Protein AF-C9DFF7-F1 (afdb_monomer)

InterPro domains:
  IPR038765 Papain-like cysteine peptidase superfamily [SSF54001] (4-55)

Mean predicted aligned error: 11.34 Å

Foldseek 3Di:
DCPVVVVVVVVVCVVVVDCPPVRDPDVVPDDPVVQVVVCVVVVHDRADPPDHPDDD

Secondary structure (DSSP, 8-state):
--HHHHHHHHHHHHHTTTTSTTS---GGG--HHHHHHHHHHHT-----SSS-----

Solvent-accessible surface area (backbone atoms only — not comparable to full-atom values): 3637 Å² total; per-residue (Å²): 144,62,76,63,64,56,48,53,51,52,52,50,43,37,74,75,40,44,60,37,95,93,35,60,64,52,69,92,73,54,51,67,69,61,54,49,50,51,23,61,75,68,72,46,82,85,75,53,88,89,64,61,96,66,85,131

Structure (mmCIF, N/CA/C/O backbone):
data_AF-C9DFF7-F1
#
_entry.id   AF-C9DFF7-F1
#
loop_
_atom_site.group_PDB
_atom_site.id
_atom_site.type_symbol
_atom_site.label_atom_id
_atom_site.label_alt_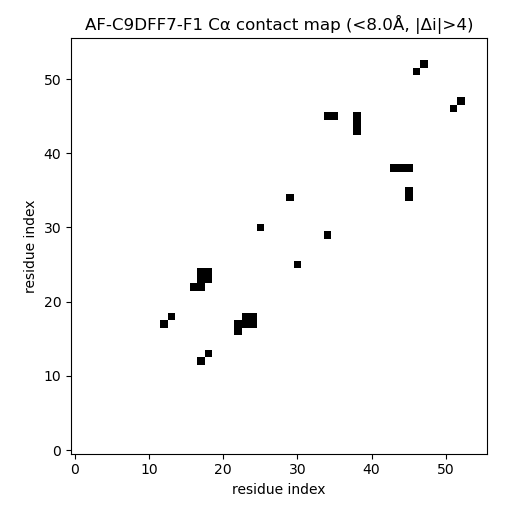id
_atom_site.label_comp_id
_atom_site.label_asym_id
_atom_site.label_entity_id
_atom_site.label_seq_id
_atom_site.pdbx_PDB_ins_code
_atom_site.Cartn_x
_atom_site.Cartn_y
_atom_site.Cartn_z
_atom_site.occupancy
_atom_site.B_iso_or_equiv
_atom_site.auth_seq_id
_atom_site.auth_comp_id
_atom_site.auth_asym_id
_atom_site.auth_atom_id
_atom_site.pdbx_PDB_model_num
ATOM 1 N N . MET A 1 1 ? 22.652 -14.581 3.790 1.00 45.91 1 MET A N 1
ATOM 2 C CA . MET A 1 1 ? 23.015 -14.692 2.357 1.00 45.91 1 MET A CA 1
ATOM 3 C C . MET A 1 1 ? 21.763 -14.544 1.478 1.00 45.91 1 MET A C 1
ATOM 5 O O . MET A 1 1 ? 21.272 -15.536 0.968 1.00 45.91 1 MET A O 1
ATOM 9 N N . ALA A 1 2 ? 21.219 -13.331 1.309 1.00 55.16 2 ALA A N 1
ATOM 10 C CA . ALA A 1 2 ? 20.002 -13.087 0.502 1.00 55.16 2 ALA A CA 1
ATOM 11 C C . ALA A 1 2 ? 20.188 -12.003 -0.586 1.00 55.16 2 ALA A C 1
ATOM 13 O O . ALA A 1 2 ? 19.234 -11.589 -1.234 1.00 55.16 2 ALA A O 1
ATOM 14 N N . GLY A 1 3 ? 21.421 -11.524 -0.796 1.00 59.97 3 GLY A N 1
ATOM 15 C CA . GLY A 1 3 ? 21.682 -10.326 -1.604 1.00 59.97 3 GLY A CA 1
ATOM 16 C C . GLY A 1 3 ? 21.591 -10.513 -3.122 1.00 59.97 3 GLY A C 1
ATOM 17 O O . GLY A 1 3 ? 21.326 -9.547 -3.824 1.00 59.97 3 GLY A O 1
ATOM 18 N N . ILE A 1 4 ? 21.803 -11.729 -3.638 1.00 70.06 4 ILE A N 1
ATOM 19 C CA . ILE A 1 4 ? 21.800 -12.006 -5.090 1.00 70.06 4 ILE A CA 1
ATOM 20 C C . ILE A 1 4 ? 20.421 -12.443 -5.590 1.00 70.06 4 ILE A C 1
ATOM 22 O O . ILE A 1 4 ? 19.978 -11.975 -6.631 1.00 70.06 4 ILE A O 1
ATOM 26 N N . ALA A 1 5 ? 19.712 -13.276 -4.823 1.00 70.81 5 ALA A N 1
ATOM 27 C CA . ALA A 1 5 ? 18.360 -13.714 -5.171 1.00 70.81 5 ALA A CA 1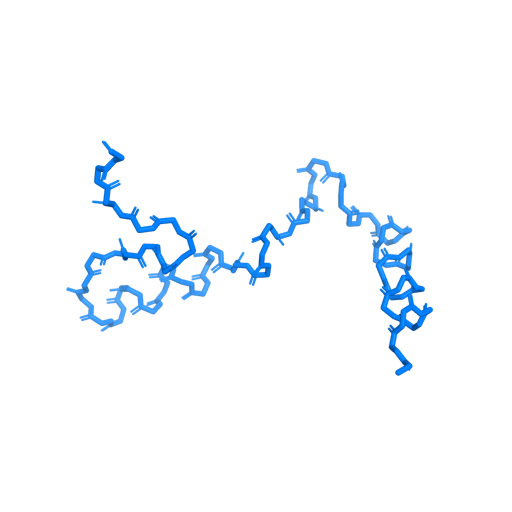
ATOM 28 C C . ALA A 1 5 ? 17.362 -12.542 -5.192 1.00 70.81 5 ALA A C 1
ATOM 30 O O . ALA A 1 5 ? 16.566 -12.437 -6.119 1.00 70.81 5 ALA A O 1
ATOM 31 N N . ALA A 1 6 ? 17.460 -11.621 -4.225 1.00 68.25 6 ALA A N 1
ATOM 32 C CA . ALA A 1 6 ? 16.623 -10.422 -4.186 1.00 68.25 6 ALA A CA 1
ATOM 33 C C . ALA A 1 6 ? 16.908 -9.462 -5.356 1.00 68.25 6 ALA A C 1
ATOM 35 O O . ALA A 1 6 ? 15.985 -8.856 -5.892 1.00 68.25 6 ALA A O 1
ATOM 36 N N . LYS A 1 7 ? 18.176 -9.348 -5.784 1.00 66.25 7 LYS A N 1
ATOM 37 C CA . LYS A 1 7 ? 18.545 -8.555 -6.967 1.00 66.25 7 LYS A CA 1
ATOM 38 C C . LYS A 1 7 ? 18.003 -9.178 -8.249 1.00 66.25 7 LYS A C 1
ATOM 40 O O . LYS A 1 7 ? 17.351 -8.485 -9.012 1.00 66.25 7 LYS A O 1
ATOM 45 N N . LEU A 1 8 ? 18.180 -10.488 -8.428 1.00 72.94 8 LEU A N 1
ATOM 46 C CA . LEU A 1 8 ? 17.695 -11.189 -9.617 1.00 72.94 8 LEU A CA 1
ATOM 47 C C . LEU A 1 8 ? 16.163 -11.147 -9.740 1.00 72.94 8 LEU A C 1
ATOM 49 O O . LEU A 1 8 ? 15.652 -11.025 -10.848 1.00 72.94 8 LEU A O 1
ATOM 53 N N . ALA A 1 9 ? 15.433 -11.240 -8.623 1.00 70.44 9 ALA A N 1
ATOM 54 C CA . ALA A 1 9 ? 13.979 -11.074 -8.615 1.00 70.44 9 ALA A CA 1
ATOM 55 C C . ALA A 1 9 ? 13.583 -9.665 -9.081 1.00 70.44 9 ALA A C 1
ATOM 57 O O . ALA A 1 9 ? 12.785 -9.528 -10.001 1.00 70.44 9 ALA A O 1
ATOM 58 N N . LYS A 1 10 ? 14.237 -8.637 -8.531 1.00 68.19 10 LYS A N 1
ATOM 59 C CA . LYS A 1 10 ? 13.992 -7.240 -8.898 1.00 68.19 10 LYS A CA 1
ATOM 60 C C . LYS A 1 10 ? 14.352 -6.934 -10.358 1.00 68.19 10 LYS A C 1
ATOM 62 O O . LYS A 1 10 ? 13.629 -6.198 -11.017 1.00 68.19 10 LYS A O 1
ATOM 67 N N . ASP A 1 11 ? 15.434 -7.517 -10.877 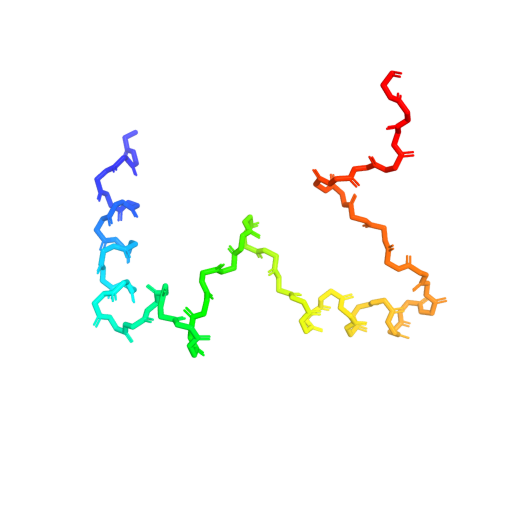1.00 68.75 11 ASP A N 1
ATOM 68 C CA . ASP A 1 11 ? 15.851 -7.361 -12.278 1.00 68.75 11 ASP A CA 1
ATOM 69 C C . ASP A 1 11 ? 14.871 -8.040 -13.248 1.00 68.75 11 ASP A C 1
ATOM 71 O O . ASP A 1 11 ? 14.600 -7.513 -14.326 1.00 68.75 11 ASP A O 1
ATOM 75 N N . ARG A 1 12 ? 14.301 -9.194 -12.869 1.00 73.19 12 ARG A N 1
ATOM 76 C CA . ARG A 1 12 ? 13.252 -9.865 -13.656 1.00 73.19 12 ARG A CA 1
ATOM 77 C C . ARG A 1 12 ? 11.960 -9.069 -13.671 1.00 73.19 12 ARG A C 1
ATOM 79 O O . ARG A 1 12 ? 11.393 -8.880 -14.739 1.00 73.19 12 ARG A O 1
ATOM 86 N N . GLU A 1 13 ? 11.538 -8.565 -12.517 1.00 67.44 13 GLU A N 1
AT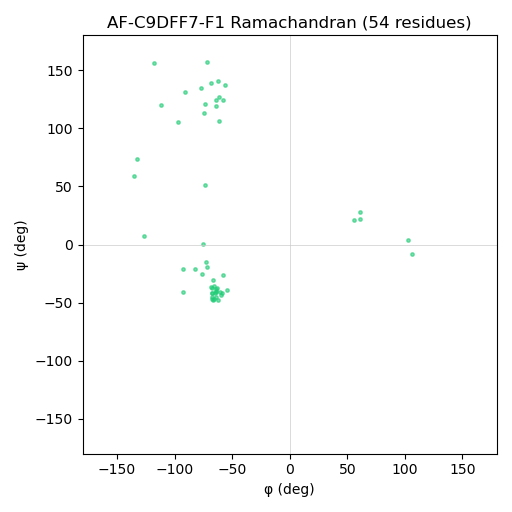OM 87 C CA . GLU A 1 13 ? 10.375 -7.686 -12.436 1.00 67.44 13 GLU A CA 1
ATOM 88 C C . GLU A 1 13 ? 10.597 -6.431 -13.292 1.00 67.44 13 GLU A C 1
ATOM 90 O O . GLU A 1 13 ? 9.727 -6.053 -14.073 1.00 67.44 13 GLU A O 1
ATOM 95 N N . ALA A 1 14 ? 11.791 -5.829 -13.235 1.00 65.75 14 ALA A N 1
ATOM 96 C CA . ALA A 1 14 ? 12.138 -4.691 -14.080 1.00 65.75 14 ALA A CA 1
ATOM 97 C C . ALA A 1 14 ? 12.087 -5.018 -15.580 1.00 65.75 14 ALA A C 1
ATOM 99 O O . ALA A 1 14 ? 11.560 -4.228 -16.365 1.00 65.75 14 ALA A O 1
ATOM 100 N N . ALA A 1 15 ? 12.562 -6.201 -15.979 1.00 67.69 15 ALA A N 1
ATOM 101 C CA . ALA A 1 15 ? 12.467 -6.684 -17.356 1.00 67.69 15 ALA A CA 1
ATOM 102 C C . ALA A 1 15 ? 11.016 -6.958 -17.800 1.00 67.69 15 ALA A C 1
ATOM 104 O O . ALA A 1 15 ? 10.686 -6.760 -18.967 1.00 67.69 15 ALA A O 1
ATOM 105 N N . GLU A 1 16 ? 10.131 -7.349 -16.879 1.00 66.44 16 GLU A N 1
ATOM 106 C CA . GLU A 1 16 ? 8.682 -7.463 -17.109 1.00 66.44 16 GLU A CA 1
ATOM 107 C C . GLU A 1 16 ? 7.966 -6.097 -17.138 1.00 66.44 16 GLU A C 1
ATOM 109 O O . GLU A 1 16 ? 6.751 -6.022 -17.345 1.00 66.44 16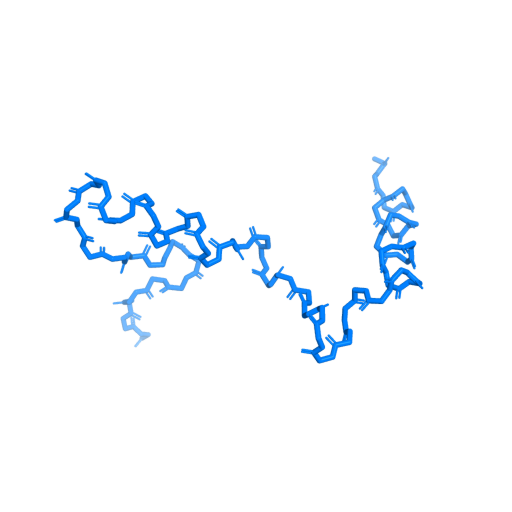 GLU A O 1
ATOM 114 N N . GLY A 1 17 ? 8.704 -4.999 -16.962 1.00 64.00 17 GLY A N 1
ATOM 115 C CA . GLY A 1 17 ? 8.206 -3.629 -17.049 1.00 64.00 17 GLY A CA 1
ATOM 116 C C . GLY A 1 17 ? 7.992 -2.946 -15.699 1.00 64.00 17 GLY A C 1
ATOM 117 O O . GLY A 1 17 ? 7.523 -1.807 -15.689 1.00 64.00 17 GLY A O 1
ATOM 118 N N . LEU A 1 18 ? 8.339 -3.584 -14.576 1.00 62.69 18 LEU A N 1
ATOM 119 C CA . LEU A 1 18 ? 8.287 -2.983 -13.240 1.00 62.69 18 LEU A CA 1
ATOM 120 C C . LEU A 1 18 ? 9.279 -1.801 -13.146 1.00 62.69 18 LEU A C 1
ATOM 122 O O . LEU A 1 18 ? 10.481 -1.950 -13.329 1.00 62.69 18 LEU A O 1
ATOM 126 N N . GLY A 1 19 ? 8.785 -0.597 -12.874 1.00 61.41 19 GLY A N 1
ATOM 127 C CA . GLY A 1 19 ? 9.539 0.663 -12.936 1.00 61.41 19 GLY A CA 1
ATOM 128 C C . GLY A 1 19 ? 9.202 1.553 -14.132 1.00 61.41 19 GLY A C 1
ATOM 129 O O . GLY A 1 19 ? 9.606 2.714 -14.145 1.00 61.41 19 GLY A O 1
ATOM 130 N N . SER A 1 20 ? 8.411 1.065 -15.090 1.00 67.75 20 SER A N 1
ATOM 131 C CA . SER A 1 20 ? 7.797 1.911 -16.122 1.00 67.75 20 SER A CA 1
ATOM 132 C C . SER A 1 20 ? 6.680 2.768 -15.517 1.00 67.75 20 SER A C 1
ATOM 134 O O . SER A 1 20 ? 6.084 2.385 -14.512 1.00 67.75 20 SER A O 1
ATOM 136 N N . HIS A 1 21 ? 6.329 3.894 -16.144 1.00 60.50 21 HIS A N 1
ATOM 137 C CA . HIS A 1 21 ? 5.258 4.774 -15.644 1.00 60.50 21 HIS A CA 1
ATOM 138 C C . HIS A 1 21 ? 3.894 4.054 -15.519 1.00 60.50 21 HIS A C 1
ATOM 140 O O . HIS A 1 21 ? 3.069 4.425 -14.689 1.00 60.50 21 HIS A O 1
ATOM 146 N N . GLU A 1 22 ? 3.671 2.999 -16.311 1.00 62.81 22 GLU A N 1
ATOM 147 C CA . GLU A 1 22 ? 2.474 2.143 -16.258 1.00 62.81 22 GLU A CA 1
ATOM 148 C C . GLU A 1 22 ? 2.536 1.059 -15.165 1.00 62.81 22 GLU A C 1
ATOM 150 O O . GLU A 1 22 ? 1.509 0.534 -14.743 1.00 62.81 22 GLU A O 1
ATOM 155 N N . ARG A 1 23 ? 3.738 0.713 -14.693 1.00 62.62 23 ARG A N 1
ATOM 156 C CA . ARG A 1 23 ? 4.002 -0.338 -13.698 1.00 62.62 23 ARG A CA 1
ATOM 157 C C . ARG A 1 23 ? 4.995 0.176 -12.662 1.00 62.62 23 ARG A C 1
ATOM 159 O O . ARG A 1 23 ? 6.081 -0.373 -12.505 1.00 62.62 23 ARG A O 1
ATOM 166 N N . ALA A 1 24 ? 4.642 1.261 -11.980 1.00 67.25 24 ALA A N 1
ATOM 167 C CA . ALA A 1 24 ? 5.503 1.857 -10.967 1.00 67.25 24 ALA A CA 1
ATOM 168 C C . ALA A 1 24 ? 5.866 0.829 -9.880 1.00 67.25 24 ALA A C 1
ATOM 170 O O . ALA A 1 24 ? 5.018 0.065 -9.415 1.00 67.25 24 ALA A O 1
ATOM 171 N N . VAL A 1 25 ? 7.137 0.813 -9.466 1.00 67.25 25 VAL A N 1
ATOM 172 C CA . VAL A 1 25 ? 7.571 -0.017 -8.336 1.00 67.25 25 VAL A CA 1
ATOM 173 C C . VAL A 1 25 ? 6.865 0.494 -7.085 1.00 67.25 25 VAL A C 1
ATOM 175 O O . VAL A 1 25 ? 6.997 1.669 -6.741 1.00 67.25 25 VAL A O 1
ATOM 178 N N . LYS A 1 26 ? 6.140 -0.388 -6.391 1.00 66.06 26 LYS A N 1
ATOM 179 C CA . LYS A 1 26 ? 5.519 -0.070 -5.102 1.00 66.06 26 LYS A CA 1
ATOM 180 C C . LYS A 1 26 ? 6.618 0.291 -4.105 1.00 66.06 26 LYS A C 1
ATOM 182 O O . LYS A 1 26 ? 7.382 -0.572 -3.665 1.00 66.06 26 LYS A O 1
ATOM 187 N N . TYR A 1 27 ? 6.740 1.576 -3.783 1.00 61.25 27 TYR A N 1
ATOM 188 C CA . TYR A 1 27 ? 7.711 2.042 -2.802 1.00 61.25 27 TYR A CA 1
ATOM 189 C C . TYR A 1 27 ? 7.386 1.391 -1.452 1.00 61.25 27 TYR A C 1
ATOM 191 O O . TYR A 1 27 ? 6.237 1.400 -1.019 1.00 61.25 27 TYR A O 1
ATOM 199 N N . LEU A 1 28 ? 8.381 0.744 -0.836 1.00 61.19 28 LEU A N 1
ATOM 200 C CA . LEU A 1 28 ? 8.235 -0.008 0.421 1.00 61.19 28 LEU A CA 1
ATOM 201 C C . LEU A 1 28 ? 7.241 -1.190 0.375 1.00 61.19 28 LEU A C 1
ATOM 203 O O . LEU A 1 28 ? 6.770 -1.620 1.422 1.00 61.19 28 LEU A O 1
ATOM 207 N N . ASN A 1 29 ? 6.936 -1.738 -0.811 1.00 65.56 29 ASN A N 1
ATOM 208 C CA . ASN A 1 29 ? 5.886 -2.755 -0.999 1.00 65.56 29 ASN A CA 1
ATOM 209 C C . ASN A 1 29 ? 4.500 -2.312 -0.495 1.00 65.56 29 ASN A C 1
ATOM 211 O O . ASN A 1 29 ? 3.638 -3.152 -0.243 1.00 65.56 29 ASN A O 1
ATOM 215 N N . GLN A 1 30 ? 4.268 -1.004 -0.367 1.00 66.06 30 GLN A N 1
ATOM 216 C CA . GLN A 1 30 ? 2.958 -0.485 -0.008 1.00 66.06 30 GLN A CA 1
ATOM 217 C C . GLN A 1 30 ? 2.020 -0.606 -1.209 1.00 66.06 30 GLN A C 1
ATOM 219 O O . GLN A 1 30 ? 2.283 -0.064 -2.286 1.00 66.06 30 GLN A O 1
ATOM 224 N N . ASP A 1 31 ? 0.925 -1.340 -1.036 1.00 77.69 31 ASP A N 1
ATOM 225 C CA . ASP A 1 31 ? -0.131 -1.432 -2.034 1.00 77.69 31 ASP A CA 1
ATOM 226 C C . ASP A 1 31 ? -1.248 -0.453 -1.686 1.00 77.69 31 ASP A C 1
ATOM 228 O O . ASP A 1 31 ? -2.023 -0.690 -0.764 1.00 77.69 31 ASP A O 1
ATOM 232 N N . TYR A 1 32 ? -1.333 0.648 -2.435 1.00 75.56 32 TYR A N 1
ATOM 233 C CA . TYR A 1 32 ? -2.371 1.656 -2.234 1.00 75.56 32 TYR A CA 1
ATOM 234 C C . TYR A 1 32 ? -3.782 1.057 -2.268 1.00 75.56 32 TYR A C 1
ATOM 236 O O . TYR A 1 32 ? -4.622 1.464 -1.473 1.00 75.56 32 TYR A O 1
ATOM 244 N N . ALA A 1 33 ? -4.051 0.099 -3.163 1.00 78.44 33 ALA A N 1
ATOM 245 C CA . ALA A 1 33 ? -5.383 -0.485 -3.276 1.00 78.44 33 ALA A CA 1
ATOM 246 C C . ALA A 1 33 ? -5.731 -1.289 -2.018 1.00 78.44 33 ALA A C 1
ATOM 248 O O . ALA A 1 33 ? -6.782 -1.058 -1.430 1.00 78.44 33 ALA A O 1
ATOM 249 N N . ALA A 1 34 ? -4.811 -2.144 -1.560 1.00 80.94 34 ALA A N 1
ATOM 250 C CA . ALA A 1 34 ? -5.009 -2.938 -0.350 1.00 80.94 34 ALA A CA 1
ATOM 251 C C . ALA A 1 34 ? -5.128 -2.058 0.904 1.00 80.94 34 ALA A C 1
ATOM 253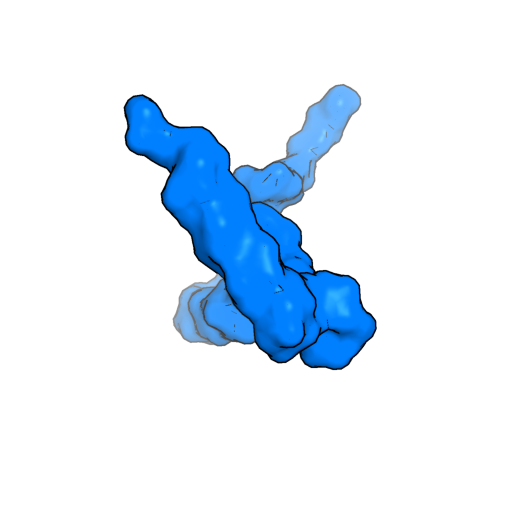 O O . ALA A 1 34 ? -6.048 -2.243 1.690 1.00 80.94 34 ALA A O 1
ATOM 254 N N . LEU A 1 35 ? -4.251 -1.058 1.055 1.00 78.75 35 LEU A N 1
ATOM 255 C CA . LEU A 1 35 ? -4.274 -0.135 2.195 1.00 78.75 35 LEU A CA 1
ATOM 256 C C . LEU A 1 35 ? -5.552 0.708 2.220 1.00 78.75 35 LEU A C 1
ATOM 258 O O . LEU A 1 35 ? -6.125 0.945 3.283 1.00 78.75 35 LEU A O 1
ATOM 262 N N . ARG A 1 36 ? -6.020 1.159 1.051 1.00 81.38 36 ARG A N 1
ATOM 263 C CA . ARG A 1 36 ? -7.279 1.896 0.936 1.00 81.38 36 ARG A CA 1
ATOM 264 C C . ARG A 1 36 ? -8.462 1.006 1.296 1.00 81.38 36 ARG A C 1
ATOM 266 O O . ARG A 1 36 ? -9.326 1.459 2.038 1.00 81.38 36 ARG A O 1
ATOM 273 N N . ASP A 1 37 ? -8.514 -0.214 0.772 1.00 83.81 37 ASP A N 1
ATOM 274 C CA . ASP A 1 37 ? -9.623 -1.131 1.028 1.00 83.8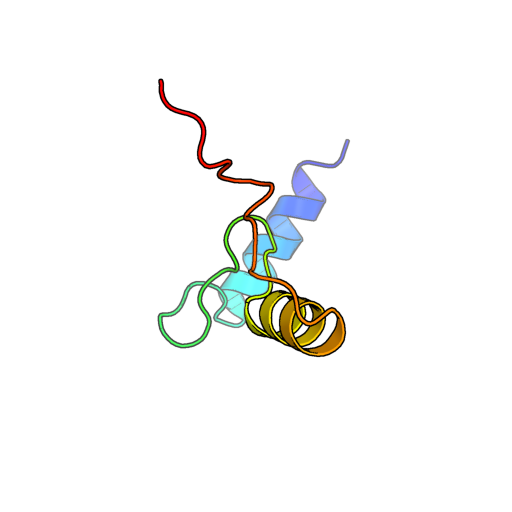1 37 ASP A CA 1
ATOM 275 C C . ASP A 1 37 ? -9.663 -1.532 2.515 1.00 83.81 37 ASP A C 1
ATOM 277 O O . ASP A 1 37 ? -10.723 -1.445 3.125 1.00 83.81 37 ASP A O 1
ATOM 281 N N . GLU A 1 38 ? -8.512 -1.798 3.143 1.00 83.00 38 GLU A N 1
ATOM 282 C CA . GLU A 1 38 ? -8.408 -2.041 4.591 1.00 83.00 38 GLU A CA 1
ATOM 283 C C . GLU A 1 38 ? -8.914 -0.843 5.416 1.00 83.00 38 GLU A C 1
ATOM 285 O O . GLU A 1 38 ? -9.659 -1.016 6.379 1.00 83.00 38 GLU A O 1
ATOM 290 N N . CYS A 1 39 ? -8.584 0.392 5.019 1.00 83.06 39 CYS A N 1
ATOM 291 C CA . CYS A 1 39 ? -9.090 1.597 5.689 1.00 83.06 39 CYS A CA 1
ATOM 292 C C . CYS A 1 39 ? -10.602 1.787 5.510 1.00 83.06 39 CYS A C 1
ATOM 294 O O . CYS A 1 39 ? -11.282 2.233 6.438 1.00 83.06 39 CYS A O 1
ATOM 296 N N . LEU A 1 40 ? -11.132 1.455 4.329 1.00 84.25 40 LEU A N 1
ATOM 297 C CA . LEU A 1 40 ? -12.565 1.508 4.042 1.00 84.25 40 LEU A CA 1
ATOM 298 C C . LEU A 1 40 ? -13.334 0.452 4.844 1.00 84.25 40 LEU A C 1
ATOM 300 O O . LEU A 1 40 ? -14.389 0.772 5.390 1.00 84.25 40 LEU A O 1
ATOM 304 N N . GLU A 1 41 ? -12.802 -0.767 4.961 1.00 86.06 41 GLU A N 1
ATOM 305 C CA . GLU A 1 41 ? -13.379 -1.835 5.787 1.00 86.06 41 GLU A CA 1
ATOM 306 C C . GLU A 1 41 ? -13.301 -1.509 7.283 1.00 86.06 41 GLU A C 1
ATOM 308 O O . GLU A 1 41 ? -14.270 -1.712 8.014 1.00 86.06 41 GLU A O 1
ATOM 313 N N . ALA A 1 42 ? -12.178 -0.951 7.741 1.00 84.56 42 ALA A N 1
ATOM 314 C CA . ALA A 1 42 ? -11.993 -0.529 9.126 1.00 84.56 42 ALA A CA 1
ATOM 315 C C . ALA A 1 42 ? -12.787 0.742 9.485 1.00 84.56 42 ALA A C 1
ATOM 317 O O . ALA A 1 42 ? -12.929 1.063 10.666 1.00 84.56 42 ALA A O 1
ATOM 318 N N . GLY A 1 43 ? -13.282 1.490 8.490 1.00 82.69 43 GLY A N 1
ATOM 319 C CA . GLY A 1 43 ? -13.926 2.789 8.696 1.00 82.69 43 GLY A CA 1
ATOM 320 C C . GLY A 1 43 ? -12.995 3.822 9.342 1.00 82.69 43 GLY A C 1
ATOM 321 O O . GLY A 1 43 ? -13.455 4.706 10.065 1.00 82.69 43 GLY A O 1
ATOM 322 N N . ALA A 1 44 ? -11.686 3.691 9.118 1.00 80.06 44 ALA A N 1
ATOM 323 C CA . ALA A 1 44 ? -10.647 4.506 9.737 1.00 80.06 44 ALA A CA 1
ATOM 324 C C . ALA A 1 44 ? -9.870 5.306 8.682 1.00 80.06 44 ALA A C 1
ATOM 326 O O . ALA A 1 44 ? -9.814 4.950 7.506 1.00 80.06 44 ALA A O 1
ATOM 327 N N . LEU A 1 45 ? -9.261 6.418 9.100 1.00 78.88 45 LEU A N 1
ATOM 328 C CA . LEU A 1 45 ? -8.370 7.189 8.234 1.00 78.88 45 LEU A CA 1
ATOM 329 C C . LEU A 1 45 ? -7.017 6.480 8.128 1.00 78.88 45 LEU A C 1
ATOM 331 O O . LEU A 1 45 ? -6.453 6.075 9.144 1.00 78.88 45 LEU A O 1
ATOM 335 N N . PHE A 1 46 ? -6.489 6.379 6.906 1.00 77.19 46 PHE A N 1
ATOM 336 C CA . PHE A 1 46 ? -5.171 5.803 6.652 1.00 77.19 46 PHE A CA 1
ATOM 337 C C . PHE A 1 46 ? -4.091 6.555 7.437 1.00 77.19 46 PHE A C 1
ATOM 339 O O . PHE A 1 46 ? -3.943 7.771 7.304 1.00 77.19 46 PHE A O 1
ATOM 346 N N . GLN A 1 47 ? -3.330 5.818 8.242 1.00 74.19 47 GLN A N 1
ATOM 347 C CA . GLN A 1 47 ? -2.115 6.302 8.887 1.00 74.19 47 GLN A CA 1
ATOM 348 C C . GLN A 1 47 ?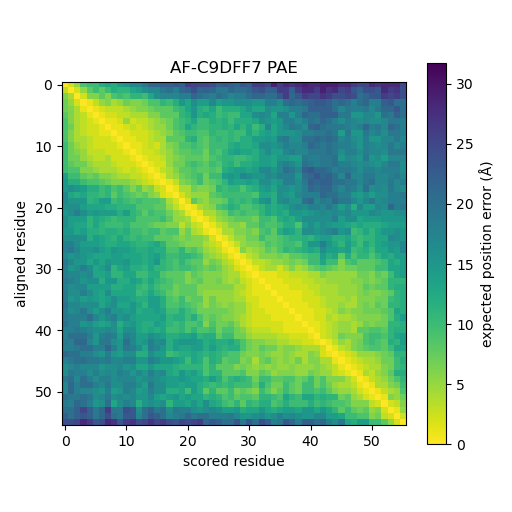 -0.942 5.562 8.267 1.00 74.19 47 GLN A C 1
ATOM 350 O O . GLN A 1 47 ? -0.894 4.337 8.328 1.00 74.19 47 GLN A O 1
ATOM 355 N N . ASP A 1 48 ? -0.010 6.298 7.665 1.00 73.00 48 ASP A N 1
ATOM 356 C CA . ASP A 1 48 ? 1.169 5.692 7.060 1.00 73.00 48 ASP A CA 1
ATOM 357 C C . ASP A 1 48 ? 2.145 5.240 8.166 1.00 73.00 48 ASP A C 1
ATOM 359 O O . ASP A 1 48 ? 2.713 6.088 8.864 1.00 73.00 48 ASP A O 1
ATOM 363 N N . PRO A 1 49 ? 2.376 3.924 8.348 1.00 68.56 49 PRO A N 1
ATOM 364 C CA . PRO A 1 49 ? 3.332 3.432 9.339 1.00 68.56 49 PRO A CA 1
ATOM 365 C C . PRO A 1 49 ? 4.788 3.703 8.931 1.00 68.56 49 PRO A C 1
ATOM 367 O O . PRO A 1 49 ? 5.687 3.659 9.767 1.00 68.56 49 PRO A O 1
ATOM 370 N N . SER A 1 50 ? 5.034 3.962 7.646 1.00 65.50 50 SER A N 1
ATOM 371 C CA . SER A 1 50 ? 6.364 4.203 7.081 1.00 65.50 50 SER A CA 1
ATOM 372 C C . SER A 1 50 ? 6.727 5.684 7.041 1.00 65.50 50 SER A C 1
ATOM 374 O O . SER A 1 50 ? 7.910 6.020 6.994 1.00 65.50 50 SER A O 1
ATOM 376 N N . PHE A 1 51 ? 5.725 6.562 7.080 1.00 67.69 51 PHE A N 1
ATOM 377 C CA . PHE A 1 51 ? 5.897 8.004 7.202 1.00 67.69 51 PHE A CA 1
ATOM 378 C C . PHE A 1 51 ? 4.960 8.562 8.284 1.00 67.69 51 PHE A C 1
ATOM 380 O O . PHE A 1 51 ? 3.940 9.185 7.976 1.00 67.69 51 PHE A O 1
ATOM 387 N N . PRO A 1 52 ? 5.278 8.319 9.570 1.00 70.62 52 PRO A N 1
ATOM 388 C CA . PRO A 1 52 ? 4.452 8.810 10.660 1.00 70.62 52 PRO A CA 1
ATOM 389 C C . PRO A 1 52 ? 4.417 10.342 10.645 1.00 70.62 52 PRO A C 1
ATOM 391 O O . PRO A 1 52 ? 5.439 10.993 10.428 1.00 70.62 52 PRO A O 1
ATOM 394 N N . ALA A 1 53 ? 3.247 10.922 10.925 1.00 67.62 53 ALA A N 1
ATOM 395 C CA . ALA A 1 53 ? 3.033 12.369 11.021 1.00 67.62 53 ALA A CA 1
ATOM 396 C C . ALA A 1 53 ? 3.635 12.961 12.315 1.00 67.62 53 ALA A C 1
ATOM 398 O O . ALA A 1 53 ? 2.957 13.632 13.092 1.00 67.62 53 ALA A O 1
ATOM 399 N N . LEU A 1 54 ? 4.906 12.660 12.578 1.00 70.25 54 LEU A N 1
ATOM 400 C CA . LEU A 1 54 ? 5.674 13.216 13.680 1.00 70.25 54 LEU A CA 1
ATOM 401 C C . LEU A 1 54 ? 6.398 14.481 13.195 1.00 70.25 54 LEU A C 1
ATOM 403 O O . LEU A 1 54 ? 7.034 14.447 12.140 1.00 70.25 54 LEU A O 1
ATOM 407 N N . PRO A 1 55 ? 6.321 15.596 13.939 1.00 65.62 55 PRO A N 1
ATOM 408 C CA . PRO A 1 55 ? 7.177 16.743 13.682 1.00 65.62 55 PRO A CA 1
ATOM 409 C C . PRO A 1 55 ? 8.631 16.394 14.034 1.00 65.62 55 PRO A C 1
ATOM 411 O O . PRO A 1 55 ? 8.888 15.724 15.036 1.00 65.62 55 PRO A O 1
ATOM 414 N N . SER A 1 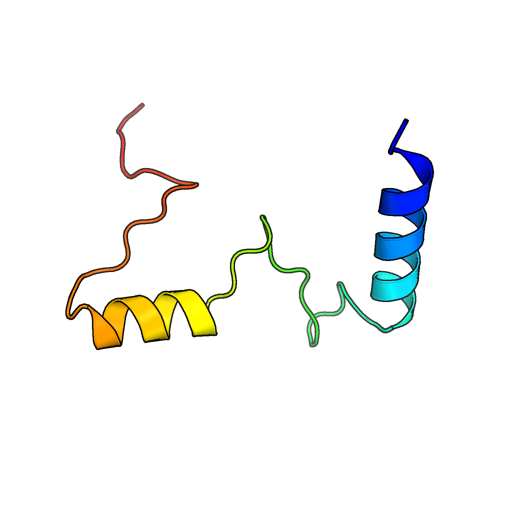56 ? 9.561 16.846 13.191 1.00 52.97 56 SER A N 1
ATOM 415 C CA . SER A 1 56 ? 11.008 16.847 13.446 1.00 52.97 56 SER A CA 1
ATOM 416 C C . SER A 1 56 ? 11.403 17.883 14.488 1.00 52.97 56 SER A C 1
ATOM 418 O O . SER A 1 56 ? 10.866 19.011 14.369 1.00 52.97 56 SER A O 1
#

Organism: Ovis aries (NCBI:txid9940)

Sequence (56 aa):
MAGIAAKLAKDREAAEGLGSHERAVKYLNQDYAALRDECLEAGALFQDPSFPALPS

Nearest PDB structures (foldseek):
  2uzf-assembly1_A  TM=4.697E-01  e=3.393E+00  Staphylococcus aureus

pLDDT: mean 70.11, std 8.47, range [45.91, 86.06]

Radius of gyration: 15.37 Å; Cα contacts (8 Å, |Δi|>4): 17; chains: 1; bounding box: 37×32×31 Å